Protein AF-A0AAV3H5M9-F1 (afdb_monomer)

Organism: NCBI:txid1005554

Mean predicted aligned error: 7.11 Å

Solvent-accessible surface area (backbone atoms only — not comparable to full-atom values): 6518 Å² total; per-residue (Å²): 103,76,67,55,56,54,50,52,53,51,53,51,51,53,52,50,55,48,44,54,47,56,45,51,54,54,50,50,52,48,52,51,52,51,49,33,39,76,72,63,80,39,79,90,80,80,95,76,85,73,97,61,85,82,75,75,75,92,64,79,91,66,92,66,91,64,80,72,96,72,76,55,71,65,57,55,53,52,50,53,53,50,50,53,51,49,53,52,52,51,42,54,49,55,47,50,56,49,46,44,69,76,72,71,113

Radius of gyration: 23.2 Å; Cα contacts (8 Å, |Δi|>4): 33; chains: 1; bounding box: 46×29×72 Å

Sequence (105 aa):
TITDMQQRQRDVAALDARYSRELADARAENETLRADVAAGYRSLRINATCPGPVREATGTARVDNATGPRLADTAERDYFTLRERLITMQKQLEGTQKYINEQCR

Structure (mmCIF, N/CA/C/O backbone):
data_AF-A0AAV3H5M9-F1
#
_entry.id   AF-A0AAV3H5M9-F1
#
loop_
_atom_site.group_PDB
_atom_site.id
_atom_site.type_symbol
_atom_site.label_atom_id
_atom_site.label_alt_id
_atom_site.label_comp_id
_atom_site.label_asym_id
_atom_site.label_entity_id
_atom_site.label_seq_id
_atom_site.pdbx_PDB_ins_code
_atom_site.Cartn_x
_atom_site.Cartn_y
_atom_site.Cartn_z
_atom_site.occupancy
_atom_site.B_iso_or_equiv
_atom_site.auth_seq_id
_atom_site.auth_comp_id
_atom_site.auth_asym_id
_atom_site.auth_atom_id
_atom_site.pdbx_PDB_model_num
ATOM 1 N N . THR A 1 1 ? -21.389 3.464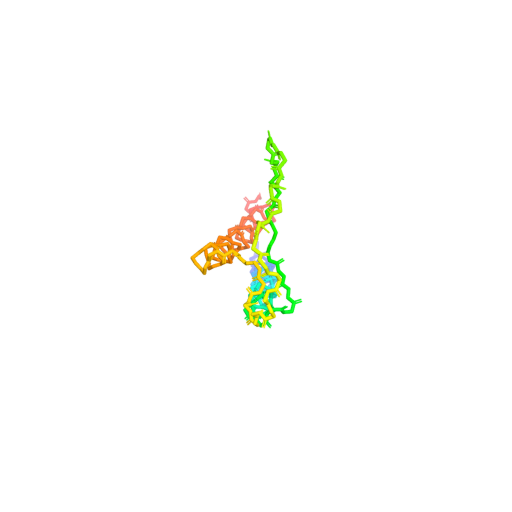 31.085 1.00 90.12 1 THR A N 1
ATOM 2 C CA . THR A 1 1 ? -22.142 2.323 31.674 1.00 90.12 1 THR A CA 1
ATOM 3 C C . THR A 1 1 ? -21.660 1.028 31.035 1.00 90.12 1 THR A C 1
ATOM 5 O O . THR A 1 1 ? -20.927 1.101 30.058 1.00 90.12 1 THR A O 1
ATOM 8 N N . ILE A 1 2 ? -22.038 -0.155 31.539 1.00 93.44 2 ILE A N 1
ATOM 9 C CA . ILE A 1 2 ? -21.665 -1.440 30.901 1.00 93.44 2 ILE A CA 1
ATOM 10 C C . ILE A 1 2 ? -22.111 -1.489 29.431 1.00 93.44 2 ILE A C 1
ATOM 12 O O . ILE A 1 2 ? -21.349 -1.922 28.573 1.00 93.44 2 ILE A O 1
ATOM 16 N N . THR A 1 3 ? -23.296 -0.961 29.128 1.00 95.56 3 THR A N 1
ATOM 17 C CA . THR A 1 3 ? -23.819 -0.863 27.760 1.00 95.56 3 THR A CA 1
ATOM 18 C C . THR A 1 3 ? -22.941 -0.002 26.849 1.00 95.56 3 THR A C 1
ATOM 20 O O . THR A 1 3 ? -22.677 -0.393 25.717 1.00 95.56 3 THR A O 1
ATOM 23 N N . ASP A 1 4 ? -22.447 1.136 27.344 1.00 92.56 4 ASP A N 1
ATOM 24 C CA . ASP A 1 4 ? -21.534 2.015 26.596 1.00 92.56 4 ASP A CA 1
ATOM 25 C C . ASP A 1 4 ? -20.195 1.319 26.289 1.00 92.56 4 ASP A C 1
ATOM 27 O O . ASP A 1 4 ? -19.728 1.341 25.152 1.00 92.56 4 ASP A O 1
ATOM 31 N N . MET A 1 5 ? -19.630 0.591 27.261 1.00 93.44 5 MET A N 1
ATOM 32 C CA . MET A 1 5 ? -18.408 -0.196 27.038 1.00 93.44 5 MET A CA 1
ATOM 33 C C . MET A 1 5 ? -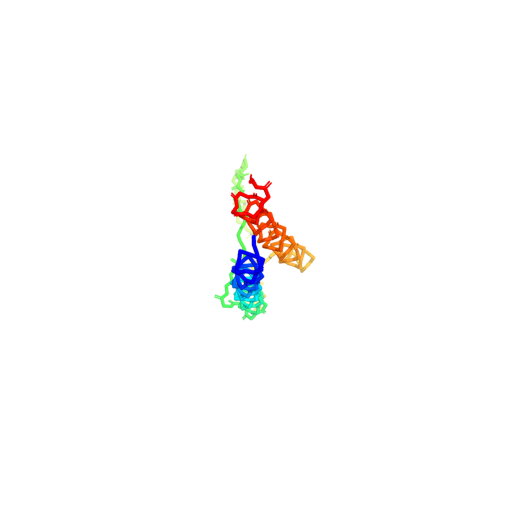18.610 -1.286 25.974 1.00 93.44 5 MET A C 1
ATOM 35 O O . MET A 1 5 ? -17.755 -1.469 25.110 1.00 93.44 5 MET A O 1
ATOM 39 N N . GLN A 1 6 ? -19.747 -1.991 26.003 1.00 95.75 6 GLN A N 1
ATOM 40 C CA . GLN A 1 6 ? -20.078 -3.007 24.998 1.00 95.75 6 GLN A CA 1
ATOM 41 C C . GLN A 1 6 ? -20.265 -2.408 23.602 1.00 95.75 6 GLN A C 1
ATOM 43 O O . GLN A 1 6 ? -19.889 -3.037 22.615 1.00 95.75 6 GLN A O 1
ATOM 48 N N . GLN A 1 7 ? -20.843 -1.210 23.508 1.00 95.12 7 GLN A N 1
ATOM 49 C CA . GLN A 1 7 ? -21.033 -0.531 22.233 1.00 95.12 7 GLN A CA 1
ATOM 50 C C . GLN A 1 7 ? -19.686 -0.148 21.610 1.00 95.12 7 GLN A C 1
ATOM 52 O O . GLN A 1 7 ? -19.400 -0.564 20.488 1.00 95.12 7 GLN A O 1
ATOM 57 N N . ARG A 1 8 ? -18.808 0.511 22.378 1.00 94.56 8 ARG A N 1
ATOM 58 C CA . ARG A 1 8 ? -17.452 0.876 21.932 1.00 94.56 8 ARG A CA 1
ATOM 59 C C . ARG A 1 8 ? -16.646 -0.339 21.466 1.00 94.56 8 ARG A C 1
ATOM 61 O O . ARG A 1 8 ? -15.989 -0.281 20.434 1.00 94.56 8 ARG A O 1
ATOM 68 N N . GLN A 1 9 ? -16.736 -1.472 22.167 1.00 95.69 9 GLN A N 1
ATOM 69 C CA . GLN A 1 9 ? -16.064 -2.708 21.741 1.00 95.69 9 GLN A CA 1
ATOM 70 C C . GLN A 1 9 ? -16.529 -3.200 20.362 1.00 95.69 9 GLN A C 1
ATOM 72 O O . GLN A 1 9 ? -15.698 -3.608 19.550 1.00 95.69 9 GLN A O 1
ATOM 77 N N . ARG A 1 10 ? -17.838 -3.154 20.080 1.00 97.50 10 ARG A N 1
ATOM 78 C CA . ARG A 1 10 ? -18.370 -3.541 18.763 1.00 97.50 10 ARG A CA 1
ATOM 79 C C . ARG A 1 10 ? -17.930 -2.571 17.676 1.00 97.50 10 ARG A C 1
ATOM 81 O O . ARG A 1 10 ? -17.535 -3.018 16.603 1.00 97.50 10 ARG A O 1
ATOM 88 N N . ASP A 1 11 ? -17.969 -1.276 17.962 1.00 96.81 11 ASP A N 1
ATOM 89 C CA . ASP A 1 11 ? -17.608 -0.240 16.995 1.00 96.81 11 ASP A CA 1
ATOM 90 C C . ASP A 1 11 ? -16.117 -0.320 16.631 1.00 96.81 11 ASP A C 1
ATOM 92 O O . ASP A 1 11 ? -15.762 -0.259 15.454 1.00 96.81 11 ASP A O 1
ATOM 96 N N . VAL A 1 12 ? -15.245 -0.579 17.612 1.00 96.88 12 VAL A N 1
ATOM 97 C CA . VAL A 1 12 ? -13.810 -0.821 17.385 1.00 96.88 12 VAL A CA 1
ATOM 98 C C . VAL A 1 12 ? -13.570 -2.083 16.559 1.00 96.88 12 VAL A C 1
ATOM 100 O O . VAL A 1 12 ? -12.781 -2.048 15.618 1.00 96.88 12 VAL A O 1
ATOM 103 N N . ALA A 1 13 ? -14.262 -3.185 16.859 1.00 97.75 13 ALA A N 1
ATOM 104 C CA . ALA A 1 13 ? -14.136 -4.416 16.079 1.00 97.75 13 ALA A CA 1
ATOM 105 C C . ALA A 1 13 ? -14.610 -4.230 14.626 1.00 97.75 13 ALA A C 1
ATOM 107 O O . ALA A 1 13 ? -13.987 -4.737 13.694 1.00 97.75 13 ALA A O 1
ATOM 108 N N . ALA A 1 14 ? -15.687 -3.470 14.415 1.00 97.81 14 ALA A N 1
ATOM 109 C CA . ALA A 1 14 ? -16.172 -3.136 13.080 1.00 97.81 14 ALA A CA 1
ATOM 110 C C . ALA A 1 14 ? -15.177 -2.247 12.315 1.00 97.81 14 ALA A C 1
ATOM 112 O O . ALA A 1 14 ? -14.963 -2.444 11.115 1.00 97.81 14 ALA A O 1
ATOM 113 N N . LEU A 1 15 ? -14.549 -1.290 13.004 1.00 97.38 15 LEU A N 1
ATOM 114 C CA . LEU A 1 15 ? -13.517 -0.430 12.437 1.00 97.38 15 LEU A CA 1
ATOM 115 C C . LEU A 1 15 ? -12.288 -1.240 12.002 1.00 97.38 15 LEU A C 1
ATOM 117 O O . LEU A 1 15 ? -11.828 -1.086 10.869 1.00 97.38 15 LEU A O 1
ATOM 121 N N . ASP A 1 16 ? -11.798 -2.127 12.868 1.00 97.25 16 ASP A N 1
ATOM 122 C CA . ASP A 1 16 ? -10.666 -3.011 12.581 1.00 97.25 16 ASP A CA 1
ATOM 123 C C . ASP A 1 16 ? -10.949 -3.931 11.385 1.00 97.25 16 ASP A C 1
ATOM 125 O O . ASP A 1 16 ? -10.178 -3.962 10.423 1.00 97.25 16 ASP A O 1
ATOM 129 N N . ALA A 1 17 ? -12.105 -4.602 11.383 1.00 98.12 17 ALA A N 1
ATOM 130 C CA . ALA A 1 17 ? -12.506 -5.487 10.293 1.00 98.12 17 ALA A CA 1
ATOM 131 C C . ALA A 1 17 ? -12.581 -4.747 8.950 1.00 98.12 17 ALA A C 1
ATOM 133 O O . ALA A 1 17 ? -12.148 -5.267 7.917 1.00 98.12 17 ALA A O 1
ATOM 134 N N . ARG A 1 18 ? -13.097 -3.512 8.958 1.00 97.81 18 ARG A N 1
ATOM 135 C CA . ARG A 1 18 ? -13.175 -2.674 7.762 1.00 97.81 18 ARG A CA 1
ATOM 136 C C . ARG A 1 18 ? -11.786 -2.354 7.209 1.00 97.81 18 ARG A C 1
ATOM 138 O O . ARG A 1 18 ? -11.536 -2.621 6.036 1.00 97.81 18 ARG A O 1
ATOM 145 N N . TYR A 1 19 ? -10.893 -1.789 8.021 1.00 97.62 19 TYR A N 1
ATOM 146 C CA . TYR A 1 19 ? -9.576 -1.362 7.532 1.00 97.62 19 TYR A CA 1
ATOM 147 C C . TYR A 1 19 ? -8.651 -2.538 7.213 1.00 97.62 19 TYR A C 1
ATOM 149 O O . TYR A 1 19 ? -7.869 -2.444 6.268 1.00 97.62 19 TYR A O 1
ATOM 157 N N . SER A 1 20 ? -8.786 -3.661 7.921 1.00 97.38 20 SER A N 1
ATOM 158 C CA . SER A 1 20 ? -8.090 -4.907 7.589 1.00 97.38 20 SER A CA 1
ATOM 159 C C . SER A 1 20 ? -8.500 -5.436 6.216 1.00 97.38 20 SER A C 1
ATOM 161 O O . SER A 1 20 ? -7.638 -5.800 5.414 1.00 97.38 20 SER A O 1
ATOM 163 N N . ARG A 1 21 ? -9.803 -5.420 5.906 1.00 98.25 21 ARG A N 1
ATOM 164 C CA . ARG A 1 21 ? -10.305 -5.810 4.585 1.00 98.25 21 ARG A CA 1
ATOM 165 C C . ARG A 1 21 ? -9.823 -4.859 3.493 1.00 98.25 21 ARG A C 1
ATOM 167 O O . ARG A 1 21 ? -9.258 -5.317 2.509 1.00 98.25 21 ARG A O 1
ATOM 174 N N . GLU A 1 22 ? -9.984 -3.550 3.683 1.00 98.00 22 GLU A N 1
ATOM 175 C CA . GLU A 1 22 ? -9.537 -2.554 2.699 1.00 98.00 22 GLU A CA 1
ATOM 176 C C . GLU A 1 22 ? -8.021 -2.642 2.433 1.00 98.00 22 GLU A C 1
ATOM 178 O O . GLU A 1 22 ? -7.576 -2.460 1.299 1.00 98.00 22 GLU A O 1
ATOM 183 N N . LEU A 1 23 ? -7.217 -2.941 3.461 1.00 98.25 23 LEU A N 1
ATOM 184 C CA . LEU A 1 23 ? -5.781 -3.176 3.317 1.00 98.25 23 LEU A CA 1
ATOM 185 C C . LEU A 1 23 ? -5.487 -4.451 2.515 1.00 98.25 23 LEU A C 1
ATOM 187 O O . LEU A 1 23 ? -4.617 -4.432 1.643 1.00 98.25 23 LEU A O 1
ATOM 191 N N . ALA A 1 24 ? -6.190 -5.549 2.799 1.00 98.38 24 ALA A N 1
ATOM 192 C CA . ALA A 1 24 ? -6.033 -6.802 2.067 1.00 98.38 24 ALA A CA 1
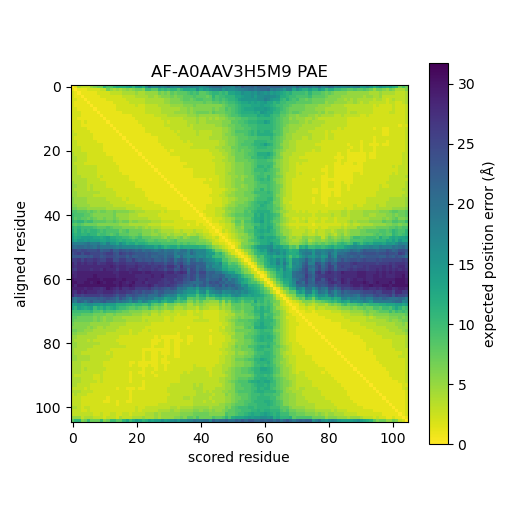ATOM 193 C C . ALA A 1 24 ? -6.406 -6.642 0.585 1.00 98.38 24 ALA A C 1
ATOM 195 O O . ALA A 1 24 ? -5.629 -7.042 -0.282 1.00 98.38 24 ALA A O 1
ATOM 196 N N . ASP A 1 25 ? -7.531 -5.984 0.301 1.00 98.56 25 ASP A N 1
ATOM 197 C CA . ASP A 1 25 ? -8.004 -5.723 -1.060 1.00 98.56 25 ASP A CA 1
ATOM 198 C C . ASP A 1 25 ? -6.984 -4.870 -1.841 1.00 98.56 25 ASP A C 1
ATOM 200 O O . ASP A 1 25 ? -6.590 -5.219 -2.955 1.00 98.56 25 ASP A O 1
ATOM 204 N N . ALA A 1 26 ? -6.460 -3.800 -1.232 1.00 98.38 26 ALA A N 1
ATOM 205 C CA . ALA A 1 26 ? -5.456 -2.942 -1.864 1.00 98.38 26 ALA A CA 1
ATOM 206 C C . ALA A 1 26 ? -4.109 -3.656 -2.098 1.00 98.38 26 ALA A C 1
ATOM 208 O O . ALA A 1 26 ? -3.435 -3.414 -3.105 1.00 98.38 26 ALA A O 1
ATOM 209 N N . ARG A 1 27 ? -3.700 -4.551 -1.189 1.00 98.06 27 ARG A N 1
ATOM 210 C CA . ARG A 1 27 ? -2.513 -5.402 -1.384 1.00 98.06 27 ARG A CA 1
ATOM 211 C C . ARG A 1 27 ? -2.719 -6.406 -2.515 1.00 98.06 27 ARG A C 1
ATOM 213 O O . ARG A 1 27 ? -1.815 -6.575 -3.327 1.00 98.06 27 ARG A O 1
ATOM 220 N N . ALA A 1 28 ? -3.901 -7.011 -2.617 1.00 98.50 28 ALA A N 1
ATOM 221 C CA . ALA A 1 28 ? -4.232 -7.923 -3.710 1.00 98.50 28 ALA A CA 1
ATOM 222 C C . ALA A 1 28 ? -4.212 -7.211 -5.074 1.00 98.50 28 ALA A C 1
ATOM 224 O O . ALA A 1 28 ? -3.669 -7.739 -6.047 1.00 98.50 28 ALA A O 1
ATOM 225 N N . GLU A 1 29 ? -4.725 -5.981 -5.143 1.00 98.38 29 GLU A N 1
ATOM 226 C CA . GLU A 1 29 ? -4.631 -5.150 -6.347 1.00 98.38 29 GLU A CA 1
ATOM 227 C C . GLU A 1 29 ? -3.167 -4.833 -6.702 1.00 98.38 29 GLU A C 1
ATOM 229 O O . GLU A 1 29 ? -2.777 -4.876 -7.868 1.00 98.38 29 GLU A O 1
ATOM 234 N N . ASN A 1 30 ? -2.324 -4.548 -5.702 1.00 98.12 30 ASN A N 1
ATOM 235 C CA . ASN A 1 30 ? -0.891 -4.331 -5.906 1.00 98.12 30 ASN A CA 1
ATOM 236 C C . ASN A 1 30 ? -0.182 -5.548 -6.491 1.00 98.12 30 ASN A C 1
ATOM 238 O O . ASN A 1 30 ? 0.541 -5.405 -7.475 1.00 98.12 30 ASN A O 1
ATOM 242 N N . GLU A 1 31 ? -0.446 -6.726 -5.938 1.00 98.19 31 GLU A N 1
ATOM 243 C CA . GLU A 1 31 ? 0.142 -7.965 -6.434 1.00 98.19 31 GLU A CA 1
ATOM 244 C C . GLU A 1 31 ? -0.358 -8.303 -7.844 1.00 98.19 31 GLU A C 1
ATOM 246 O O . GLU A 1 31 ? 0.424 -8.717 -8.694 1.00 98.19 31 GLU A O 1
ATOM 251 N N . THR A 1 32 ? -1.630 -8.025 -8.141 1.00 98.50 32 THR A N 1
ATOM 252 C CA . THR A 1 32 ? -2.176 -8.163 -9.501 1.00 98.50 32 THR A CA 1
ATOM 253 C C . THR A 1 32 ? -1.430 -7.262 -10.486 1.00 98.50 32 THR A C 1
ATOM 255 O O . THR A 1 32 ? -0.990 -7.720 -11.537 1.00 98.50 32 THR A O 1
ATOM 258 N N . LEU A 1 33 ? -1.208 -5.989 -10.138 1.00 97.88 33 LEU A N 1
ATOM 259 C CA . LEU A 1 33 ? -0.435 -5.071 -10.982 1.00 97.88 33 LEU A CA 1
ATOM 260 C C . LEU A 1 33 ? 1.020 -5.522 -11.144 1.00 97.88 33 LEU A C 1
ATOM 262 O O . LEU A 1 33 ? 1.589 -5.371 -12.225 1.00 97.88 33 LEU A O 1
ATOM 266 N N . ARG A 1 34 ? 1.621 -6.077 -10.089 1.00 97.38 34 ARG A N 1
ATOM 267 C CA . ARG A 1 34 ? 2.974 -6.633 -10.129 1.00 97.38 34 ARG A CA 1
ATOM 268 C C . ARG A 1 34 ? 3.064 -7.818 -11.084 1.00 97.38 34 ARG A C 1
ATOM 270 O O . ARG A 1 34 ? 3.988 -7.863 -11.895 1.00 97.38 34 ARG A O 1
ATOM 277 N N . ALA A 1 35 ? 2.100 -8.733 -11.023 1.00 97.44 35 ALA A N 1
ATOM 278 C CA . ALA A 1 35 ? 2.006 -9.874 -11.925 1.00 97.44 35 ALA A CA 1
ATOM 279 C C . ALA A 1 35 ? 1.781 -9.432 -13.380 1.00 97.44 35 ALA A C 1
ATOM 281 O O . ALA A 1 35 ? 2.466 -9.919 -14.275 1.00 97.44 35 ALA A O 1
ATOM 282 N N . ASP A 1 36 ? 0.896 -8.459 -13.612 1.00 96.81 36 ASP A N 1
ATOM 283 C CA . ASP A 1 36 ? 0.639 -7.904 -14.944 1.00 96.81 36 ASP A CA 1
ATOM 284 C C . ASP A 1 36 ? 1.888 -7.251 -15.554 1.00 96.81 36 ASP A C 1
ATOM 286 O O . ASP A 1 36 ? 2.131 -7.387 -16.755 1.00 96.81 36 ASP A O 1
ATOM 290 N N . VAL A 1 37 ? 2.688 -6.542 -14.747 1.00 94.62 37 VAL A N 1
ATOM 291 C CA . VAL A 1 37 ? 3.959 -5.955 -15.201 1.00 94.62 37 VAL A CA 1
ATOM 292 C C . VAL A 1 37 ? 4.989 -7.043 -15.493 1.00 94.62 37 VAL A C 1
ATOM 294 O O . VAL A 1 37 ? 5.609 -7.020 -16.553 1.00 94.62 37 VAL A O 1
ATOM 297 N N . ALA A 1 38 ? 5.122 -8.038 -14.613 1.00 92.75 38 ALA A N 1
ATOM 298 C CA . ALA A 1 38 ? 6.041 -9.157 -14.817 1.00 92.75 38 ALA A CA 1
ATOM 299 C C . ALA A 1 38 ? 5.690 -9.999 -16.060 1.00 92.75 38 ALA A C 1
ATOM 301 O O . ALA A 1 38 ? 6.583 -10.494 -16.743 1.00 92.75 38 ALA A O 1
ATOM 302 N N . ALA A 1 39 ? 4.399 -10.138 -16.372 1.00 93.25 39 ALA A N 1
ATOM 303 C CA . ALA A 1 39 ? 3.903 -10.830 -17.560 1.00 93.25 39 ALA A CA 1
ATOM 304 C C . ALA A 1 39 ? 3.925 -9.964 -18.836 1.00 93.25 39 ALA A C 1
ATOM 306 O O . ALA A 1 39 ? 3.624 -10.463 -19.918 1.00 93.25 39 ALA A O 1
ATOM 307 N N . GLY A 1 40 ? 4.255 -8.671 -18.731 1.00 90.88 40 GLY A N 1
ATOM 308 C CA . GLY A 1 40 ? 4.262 -7.737 -19.859 1.00 90.88 40 GLY A CA 1
ATOM 309 C C . GLY A 1 40 ? 2.873 -7.283 -20.329 1.00 90.88 40 GLY A C 1
ATOM 310 O O . GLY A 1 40 ? 2.774 -6.581 -21.334 1.00 90.88 40 GLY A O 1
ATOM 311 N N . TYR A 1 41 ? 1.800 -7.628 -19.609 1.00 93.62 41 TYR A N 1
ATOM 312 C CA . TYR A 1 41 ? 0.446 -7.127 -19.880 1.00 93.62 41 TYR A CA 1
ATOM 313 C C . TYR A 1 41 ? 0.299 -5.641 -19.533 1.00 93.62 41 TYR A C 1
ATOM 315 O O . TYR A 1 41 ? -0.545 -4.941 -20.098 1.00 93.62 41 TYR A O 1
ATOM 323 N N . ARG A 1 42 ? 1.130 -5.142 -18.612 1.00 93.69 42 ARG A N 1
ATOM 324 C CA . ARG A 1 42 ? 1.236 -3.724 -18.250 1.00 93.69 42 ARG A CA 1
ATOM 325 C C . ARG A 1 42 ? 2.697 -3.286 -18.227 1.00 93.69 42 ARG A C 1
ATOM 327 O O . ARG A 1 42 ? 3.602 -4.088 -18.056 1.00 93.69 42 ARG A O 1
ATOM 334 N N . SER A 1 43 ? 2.923 -1.981 -18.360 1.00 91.62 43 SER A N 1
ATOM 335 C CA . SER A 1 43 ? 4.257 -1.372 -18.304 1.00 91.62 43 SER A CA 1
ATOM 336 C C . SER A 1 43 ? 4.281 -0.224 -17.299 1.00 91.62 43 SER A C 1
ATOM 338 O O . SER A 1 43 ? 3.400 0.642 -17.353 1.00 91.62 43 SER A O 1
ATOM 340 N N . LEU A 1 44 ? 5.308 -0.154 -16.453 1.00 93.25 44 LEU A N 1
ATOM 341 C CA . LEU A 1 44 ? 5.596 1.051 -15.673 1.00 93.25 44 LEU A CA 1
ATOM 342 C C . LEU A 1 44 ? 6.177 2.133 -16.586 1.00 93.25 44 LEU A C 1
ATOM 344 O O . LEU A 1 44 ? 7.004 1.857 -17.453 1.00 93.25 44 LEU A O 1
ATOM 348 N N . ARG A 1 45 ? 5.739 3.378 -16.395 1.00 90.88 45 ARG A N 1
ATOM 349 C CA . ARG A 1 45 ? 6.188 4.526 -17.189 1.00 90.88 45 ARG A CA 1
ATOM 350 C C . ARG A 1 45 ? 6.744 5.597 -16.271 1.00 90.88 45 ARG A C 1
ATOM 352 O O . ARG A 1 45 ? 6.173 5.875 -15.219 1.00 90.88 45 ARG A O 1
ATOM 359 N N . ILE A 1 46 ? 7.837 6.211 -16.700 1.00 88.75 46 ILE A N 1
ATOM 360 C CA . ILE A 1 46 ? 8.393 7.397 -16.057 1.00 88.75 46 ILE A CA 1
ATOM 361 C C . ILE A 1 46 ? 7.910 8.633 -16.804 1.00 88.75 46 ILE A C 1
ATOM 363 O O . ILE A 1 46 ? 7.843 8.642 -18.034 1.00 88.75 46 ILE A O 1
ATOM 367 N N . ASN A 1 47 ? 7.573 9.681 -16.061 1.00 89.88 47 ASN A N 1
ATOM 368 C CA . ASN A 1 47 ? 7.394 10.993 -16.657 1.00 89.88 47 ASN A CA 1
ATOM 369 C C . ASN A 1 47 ? 8.785 11.611 -16.840 1.00 89.88 47 ASN A C 1
ATOM 371 O O . ASN A 1 47 ? 9.397 12.041 -15.863 1.00 89.88 47 ASN A O 1
ATOM 375 N N . ALA A 1 48 ? 9.307 11.574 -18.063 1.00 85.25 48 ALA A N 1
ATOM 376 C CA . ALA A 1 48 ? 10.649 12.041 -18.384 1.00 85.25 48 ALA A CA 1
ATOM 377 C C . ALA A 1 48 ? 10.602 13.187 -19.399 1.00 85.25 48 ALA A C 1
ATOM 379 O O . ALA A 1 48 ? 9.894 13.112 -20.402 1.00 85.25 48 ALA A O 1
ATOM 380 N N . THR A 1 49 ? 11.417 14.216 -19.163 1.00 88.38 49 THR A N 1
ATOM 381 C CA . THR A 1 49 ? 11.709 15.269 -20.142 1.00 88.38 49 THR A CA 1
ATOM 382 C C . THR A 1 49 ? 13.078 14.990 -20.745 1.00 88.38 49 THR A C 1
ATOM 384 O O . THR A 1 49 ? 14.075 14.978 -20.026 1.00 88.38 49 THR A O 1
ATOM 387 N N . CYS A 1 50 ? 13.140 14.782 -22.059 1.00 83.38 50 CYS A N 1
ATOM 388 C CA . CYS A 1 50 ? 14.394 14.562 -22.777 1.00 83.38 50 CYS A CA 1
ATOM 389 C C . CYS A 1 50 ? 14.882 15.896 -23.378 1.00 83.38 50 CYS A C 1
ATOM 391 O O . CYS A 1 50 ? 14.266 16.371 -24.331 1.00 83.38 50 CYS A O 1
ATOM 393 N N . PRO A 1 51 ? 15.962 16.520 -22.863 1.00 79.06 51 PRO A N 1
ATOM 394 C CA . PRO A 1 51 ? 16.403 17.860 -23.280 1.00 79.06 51 PRO A CA 1
ATOM 395 C C . PRO A 1 51 ? 17.133 17.905 -24.641 1.00 79.06 51 PRO A C 1
ATOM 397 O O . PRO A 1 51 ? 17.907 18.820 -24.903 1.00 79.06 51 PRO A O 1
ATOM 400 N N . GLY A 1 52 ? 16.904 16.941 -25.533 1.00 78.44 52 GLY A N 1
ATOM 401 C CA . GLY A 1 52 ? 17.540 16.893 -26.849 1.00 78.44 52 GLY A CA 1
ATOM 402 C C . GLY A 1 52 ? 16.865 15.894 -27.789 1.00 78.44 52 GLY A C 1
ATOM 403 O O . GLY A 1 52 ? 16.023 15.109 -27.344 1.00 78.44 52 GLY A O 1
ATOM 404 N N . PRO A 1 53 ? 17.215 15.907 -29.089 1.00 70.69 53 PRO A N 1
ATOM 405 C CA . PRO A 1 53 ? 16.685 14.940 -30.037 1.00 70.69 53 PRO A CA 1
ATOM 406 C C . PRO A 1 53 ? 17.119 13.532 -29.620 1.00 70.69 53 PRO A C 1
ATOM 408 O O . PRO A 1 53 ? 18.312 13.253 -29.473 1.00 70.69 53 PRO A O 1
ATOM 411 N N . VAL A 1 54 ? 16.144 12.642 -29.433 1.00 69.81 54 VAL A N 1
ATOM 412 C CA . VAL A 1 54 ? 16.404 11.210 -29.279 1.00 69.81 54 VAL A CA 1
ATOM 413 C C . VAL A 1 54 ? 16.950 10.740 -30.622 1.00 69.81 54 VAL A C 1
ATOM 415 O O . VAL A 1 54 ? 16.218 10.692 -31.608 1.00 69.81 54 VAL A O 1
ATOM 418 N N . ARG A 1 55 ? 18.261 10.493 -30.698 1.00 64.56 55 ARG A N 1
ATOM 419 C CA . ARG A 1 55 ? 18.880 9.988 -31.926 1.00 64.56 55 ARG A CA 1
ATOM 420 C C . ARG A 1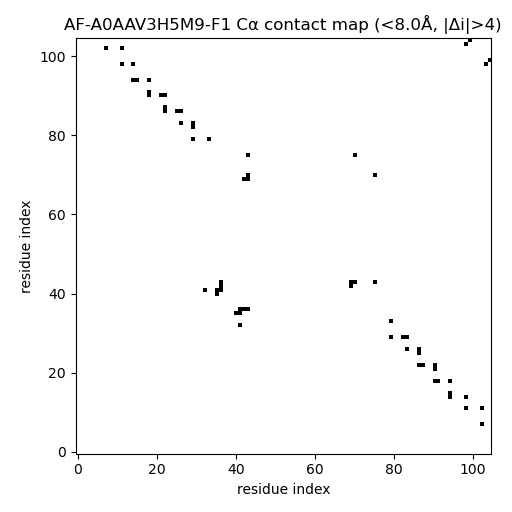 55 ? 18.284 8.618 -32.235 1.00 64.56 55 ARG A C 1
ATOM 422 O O . ARG A 1 55 ? 18.394 7.716 -31.407 1.00 64.56 55 ARG A O 1
ATOM 429 N N . GLU A 1 56 ? 17.678 8.467 -33.411 1.00 60.81 56 GLU A N 1
ATOM 430 C CA . GLU A 1 56 ? 17.383 7.142 -33.956 1.00 60.81 56 GLU A CA 1
ATOM 431 C C . GLU A 1 56 ? 18.685 6.337 -33.986 1.00 60.81 56 GLU A C 1
ATOM 433 O O . GLU A 1 56 ? 19.737 6.844 -34.389 1.00 60.81 56 GLU A O 1
ATOM 438 N N . ALA A 1 57 ? 18.636 5.098 -33.499 1.00 62.12 57 ALA A N 1
ATOM 439 C CA . ALA A 1 57 ? 19.794 4.222 -33.536 1.00 62.12 57 ALA A CA 1
ATOM 440 C C . ALA A 1 57 ? 20.207 4.013 -35.003 1.00 62.12 57 ALA A C 1
ATOM 442 O O . ALA A 1 57 ? 19.435 3.480 -35.793 1.00 62.12 57 ALA A O 1
ATOM 443 N N . THR A 1 58 ? 21.433 4.396 -35.369 1.00 56.91 58 THR A N 1
ATOM 444 C CA . THR A 1 58 ? 21.989 4.308 -36.736 1.00 56.91 58 THR A CA 1
ATOM 445 C C . THR A 1 58 ? 22.283 2.870 -37.203 1.00 56.91 58 THR A C 1
ATOM 447 O O . THR A 1 58 ? 23.095 2.651 -38.101 1.00 56.91 58 THR A O 1
ATOM 450 N N . GLY A 1 59 ? 21.668 1.867 -36.576 1.00 64.25 59 GLY A N 1
ATOM 451 C CA . GLY A 1 59 ? 21.880 0.456 -36.871 1.00 64.25 59 GLY A CA 1
ATOM 452 C C . GLY A 1 59 ? 20.969 -0.042 -37.989 1.00 64.25 59 GLY A C 1
ATOM 453 O O . GLY A 1 59 ? 19.790 0.296 -38.043 1.00 64.25 59 GLY A O 1
ATOM 454 N N . THR A 1 60 ? 21.507 -0.898 -38.861 1.00 54.97 60 THR A N 1
ATOM 455 C CA . THR A 1 60 ? 20.712 -1.698 -39.804 1.00 54.97 60 THR A CA 1
ATOM 456 C C . THR A 1 60 ? 19.563 -2.367 -39.059 1.00 54.97 60 THR A C 1
ATOM 458 O O . THR A 1 60 ? 19.831 -3.061 -38.077 1.00 54.97 60 THR A O 1
ATOM 461 N N . ALA A 1 61 ? 18.321 -2.186 -39.516 1.00 58.28 61 ALA A N 1
ATOM 462 C CA . ALA A 1 61 ? 17.148 -2.832 -38.937 1.00 58.28 61 ALA A CA 1
ATOM 463 C C . ALA A 1 61 ? 17.313 -4.362 -38.995 1.00 58.28 61 ALA A C 1
ATOM 465 O O . ALA A 1 61 ? 17.008 -5.005 -39.998 1.00 58.28 61 ALA A O 1
ATOM 466 N N . ARG A 1 62 ? 17.865 -4.949 -37.932 1.00 59.09 62 ARG A N 1
ATOM 467 C CA . ARG A 1 62 ? 17.840 -6.387 -37.689 1.00 59.09 62 ARG A CA 1
ATOM 468 C C . ARG A 1 62 ? 16.615 -6.674 -36.847 1.00 59.09 62 ARG A C 1
ATOM 470 O O . ARG A 1 62 ? 16.378 -6.012 -35.842 1.00 59.09 62 ARG A O 1
ATOM 477 N N . VAL A 1 63 ? 15.869 -7.680 -37.280 1.00 58.69 63 VAL A N 1
ATOM 478 C CA . VAL A 1 63 ? 14.716 -8.250 -36.584 1.00 58.69 63 VAL A CA 1
ATOM 479 C C . VAL A 1 63 ? 15.233 -9.075 -35.402 1.00 58.69 63 VAL A C 1
ATOM 481 O O . VAL A 1 63 ? 15.180 -10.299 -35.390 1.00 58.69 63 VAL A O 1
ATOM 484 N N . ASP A 1 64 ? 15.875 -8.403 -34.459 1.00 53.81 64 ASP A N 1
ATOM 485 C CA . ASP A 1 64 ? 16.173 -8.952 -33.148 1.00 53.81 64 ASP A CA 1
ATOM 486 C C . ASP A 1 64 ? 14.840 -9.040 -32.388 1.00 53.81 64 ASP A C 1
ATOM 488 O O . ASP A 1 64 ? 14.119 -8.047 -32.288 1.00 53.81 64 ASP A O 1
ATOM 492 N N . ASN A 1 65 ? 14.494 -10.223 -31.873 1.00 61.78 65 ASN A N 1
ATOM 493 C CA . ASN A 1 65 ? 13.375 -10.391 -30.943 1.00 61.78 65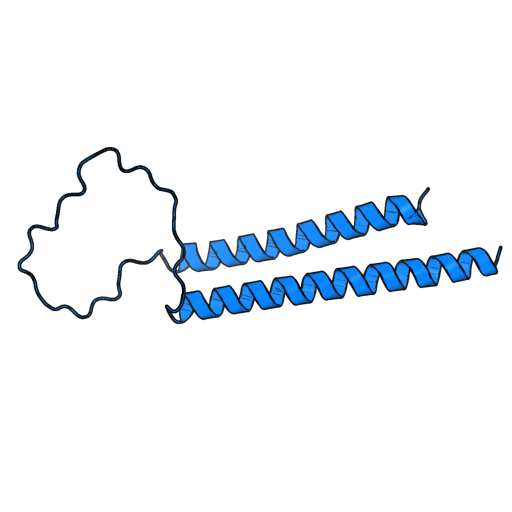 ASN A CA 1
ATOM 494 C C . ASN A 1 65 ? 13.794 -9.940 -29.532 1.00 61.78 65 ASN A C 1
ATOM 496 O O . ASN A 1 65 ? 13.679 -10.693 -28.561 1.00 61.78 65 ASN A O 1
ATOM 500 N N . ALA A 1 66 ? 14.344 -8.731 -29.435 1.00 61.59 66 ALA A N 1
ATOM 501 C CA . ALA A 1 66 ? 14.752 -8.148 -28.176 1.00 61.59 66 ALA A CA 1
ATOM 502 C C . ALA A 1 66 ? 13.493 -7.797 -27.397 1.00 61.59 66 ALA A C 1
ATOM 504 O O . ALA A 1 66 ? 12.552 -7.203 -27.932 1.00 61.59 66 ALA A O 1
ATOM 505 N N . THR A 1 67 ? 13.489 -8.134 -26.110 1.00 66.50 67 THR A N 1
ATOM 506 C CA . THR A 1 67 ? 12.469 -7.647 -25.187 1.00 66.50 67 THR A CA 1
ATOM 507 C C . THR A 1 67 ? 12.390 -6.128 -25.313 1.00 66.50 67 THR A C 1
ATOM 509 O O . THR A 1 67 ? 13.418 -5.447 -25.260 1.00 66.50 67 THR A O 1
ATOM 512 N N . GLY A 1 68 ? 11.177 -5.600 -25.507 1.00 72.06 68 GLY A N 1
ATOM 513 C CA . GLY A 1 68 ? 10.959 -4.162 -25.635 1.00 72.06 68 GLY A CA 1
ATOM 514 C C . GLY A 1 68 ? 11.575 -3.382 -24.463 1.00 72.06 68 GLY A C 1
ATOM 515 O O . GLY A 1 68 ? 11.762 -3.940 -23.377 1.00 72.06 68 GLY A O 1
ATOM 516 N N . PRO A 1 69 ? 11.902 -2.094 -24.662 1.00 77.50 69 PRO A N 1
ATOM 517 C CA . PRO A 1 69 ? 12.532 -1.284 -23.628 1.00 77.50 69 PRO A CA 1
ATOM 518 C C . PRO A 1 69 ? 11.683 -1.292 -22.349 1.00 77.50 69 PRO A C 1
ATOM 520 O O . PRO A 1 69 ? 10.511 -0.915 -22.372 1.00 77.50 69 PRO A O 1
ATOM 523 N N . ARG A 1 70 ? 12.288 -1.714 -21.235 1.00 84.38 70 ARG A N 1
ATOM 524 C CA . ARG A 1 70 ? 11.656 -1.780 -19.911 1.00 84.38 70 ARG A CA 1
ATOM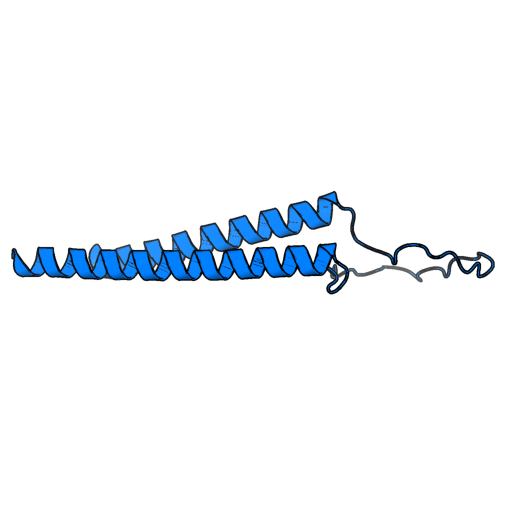 525 C C . ARG A 1 70 ? 12.560 -1.199 -18.829 1.00 84.38 70 ARG A C 1
ATOM 527 O O . ARG A 1 70 ? 13.753 -0.989 -19.055 1.00 84.38 70 ARG A O 1
ATOM 534 N N . LEU A 1 71 ? 11.982 -0.915 -17.664 1.00 90.31 71 LEU A N 1
ATOM 535 C CA . LEU A 1 71 ? 12.755 -0.477 -16.505 1.00 90.31 71 LEU A CA 1
ATOM 536 C C . LEU A 1 71 ? 13.685 -1.603 -16.031 1.00 90.31 71 LEU A C 1
ATOM 538 O O . LEU A 1 71 ? 13.472 -2.779 -16.316 1.00 90.31 71 LEU A O 1
ATOM 542 N N . ALA A 1 72 ? 14.732 -1.240 -15.290 1.00 91.75 72 ALA A N 1
ATOM 543 C CA . ALA A 1 72 ? 15.565 -2.236 -14.628 1.00 91.75 72 ALA A CA 1
ATOM 544 C C . ALA A 1 72 ? 14.720 -3.056 -13.635 1.00 91.75 72 ALA A C 1
ATOM 546 O O . ALA A 1 72 ? 13.891 -2.488 -12.924 1.00 91.75 72 ALA A O 1
ATOM 547 N N . ASP A 1 73 ? 14.983 -4.361 -13.519 1.00 91.19 73 ASP A N 1
ATOM 548 C CA . ASP A 1 73 ? 14.258 -5.254 -12.595 1.00 91.19 73 ASP A CA 1
ATOM 549 C C . ASP A 1 73 ? 14.256 -4.747 -11.146 1.00 91.19 73 ASP A C 1
ATOM 551 O O . ASP A 1 73 ? 13.292 -4.929 -10.402 1.00 91.19 73 ASP A O 1
ATOM 555 N N . THR A 1 74 ? 15.346 -4.095 -10.733 1.00 95.19 74 THR A N 1
ATOM 556 C CA . THR A 1 74 ? 15.451 -3.454 -9.419 1.00 95.19 74 THR A CA 1
ATOM 557 C C . THR A 1 74 ? 14.466 -2.298 -9.279 1.00 95.19 74 THR A C 1
ATOM 559 O O . THR A 1 74 ? 13.758 -2.237 -8.282 1.00 95.19 74 THR A O 1
ATOM 562 N N . ALA A 1 75 ? 14.344 -1.438 -10.293 1.00 95.00 75 ALA A N 1
ATOM 563 C CA . ALA A 1 75 ? 13.407 -0.320 -10.284 1.00 95.00 75 ALA A CA 1
ATOM 564 C C . ALA A 1 75 ? 11.944 -0.794 -10.265 1.00 95.00 75 ALA A C 1
ATOM 566 O O . ALA A 1 75 ? 11.134 -0.232 -9.528 1.00 95.00 75 ALA A O 1
ATOM 567 N N . GLU A 1 76 ? 11.604 -1.845 -11.019 1.00 94.81 76 GLU A N 1
ATOM 568 C CA . GLU A 1 76 ? 10.259 -2.439 -10.982 1.00 94.81 76 GLU A CA 1
ATOM 569 C C . GLU A 1 76 ? 9.945 -3.016 -9.591 1.00 94.81 76 GLU A C 1
ATOM 571 O O . GLU A 1 76 ? 8.891 -2.729 -9.017 1.00 94.81 76 GLU A O 1
ATOM 576 N N . ARG A 1 77 ? 10.879 -3.772 -8.996 1.00 96.12 77 ARG A N 1
ATOM 577 C CA . ARG A 1 77 ? 10.729 -4.334 -7.643 1.00 96.12 77 ARG A CA 1
ATOM 578 C C . ARG A 1 77 ? 10.574 -3.251 -6.576 1.00 96.12 77 ARG A C 1
ATOM 580 O O . ARG A 1 77 ? 9.700 -3.359 -5.708 1.00 96.12 77 ARG A O 1
ATOM 587 N N . ASP A 1 78 ? 11.423 -2.232 -6.622 1.00 97.62 78 ASP A N 1
ATOM 588 C CA . ASP A 1 78 ? 11.445 -1.157 -5.632 1.00 97.62 78 ASP A CA 1
ATOM 589 C C . ASP A 1 78 ? 10.169 -0.314 -5.715 1.00 97.62 78 ASP A C 1
ATOM 591 O O . ASP A 1 78 ? 9.610 0.054 -4.680 1.00 97.62 78 ASP A O 1
ATOM 595 N N . TYR A 1 79 ? 9.642 -0.090 -6.924 1.00 97.31 79 TYR A N 1
ATOM 596 C CA . TYR A 1 79 ? 8.359 0.580 -7.131 1.00 97.31 79 TYR A CA 1
ATOM 597 C C . TYR A 1 79 ? 7.210 -0.138 -6.410 1.00 97.31 79 TYR A C 1
ATOM 599 O O . TYR A 1 79 ? 6.481 0.486 -5.633 1.00 97.31 79 TYR A O 1
ATOM 607 N N . PHE A 1 80 ? 7.053 -1.449 -6.621 1.00 97.94 80 PHE A N 1
ATOM 608 C CA . PHE A 1 80 ? 5.971 -2.203 -5.978 1.00 97.94 80 PHE A CA 1
ATOM 609 C C . PHE A 1 80 ? 6.157 -2.307 -4.463 1.00 97.94 80 PHE A C 1
ATOM 611 O O . PHE A 1 80 ? 5.190 -2.128 -3.722 1.00 97.94 80 PHE A O 1
ATOM 618 N N . THR A 1 81 ? 7.400 -2.467 -3.998 1.00 98.12 81 THR A N 1
ATOM 619 C CA . THR A 1 81 ? 7.737 -2.433 -2.564 1.00 98.12 81 THR A CA 1
ATOM 620 C C . THR A 1 81 ? 7.338 -1.097 -1.933 1.00 98.12 81 THR A C 1
ATOM 622 O O . THR A 1 81 ? 6.742 -1.058 -0.855 1.00 98.12 81 THR A O 1
ATOM 625 N N . LEU A 1 82 ? 7.634 0.021 -2.604 1.00 98.25 82 LEU A N 1
ATOM 626 C CA . LEU A 1 82 ? 7.254 1.349 -2.133 1.00 98.25 82 LEU A CA 1
ATOM 627 C C . LEU A 1 82 ? 5.732 1.521 -2.120 1.00 98.25 82 LEU A C 1
ATOM 629 O O . LEU A 1 82 ? 5.180 2.004 -1.131 1.00 98.25 82 LEU A O 1
ATOM 633 N N . ARG A 1 83 ? 5.042 1.092 -3.182 1.00 98.25 83 ARG A N 1
ATOM 634 C CA . ARG A 1 83 ? 3.579 1.167 -3.271 1.00 98.25 83 ARG A CA 1
ATOM 635 C C . ARG A 1 83 ? 2.906 0.342 -2.167 1.00 98.25 83 ARG A C 1
ATOM 637 O O . ARG A 1 83 ? 1.956 0.824 -1.561 1.00 98.25 83 ARG A O 1
A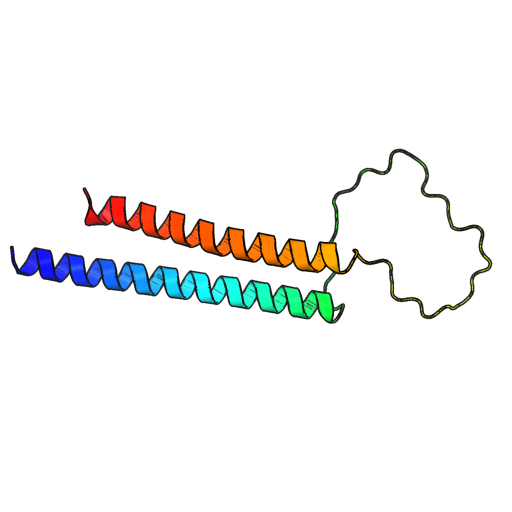TOM 644 N N . GLU A 1 84 ? 3.398 -0.857 -1.858 1.00 98.31 84 GLU A N 1
ATOM 645 C CA . GLU A 1 84 ? 2.874 -1.690 -0.763 1.00 98.31 84 GLU A CA 1
ATOM 646 C C . GLU A 1 84 ? 3.043 -1.026 0.616 1.00 98.31 84 GLU A C 1
ATOM 648 O O . GLU A 1 84 ? 2.112 -1.013 1.434 1.00 98.31 84 GLU A O 1
ATOM 653 N N . ARG A 1 85 ? 4.215 -0.427 0.869 1.00 98.56 85 ARG A N 1
ATOM 654 C CA . ARG A 1 85 ? 4.476 0.329 2.104 1.00 98.56 85 ARG A CA 1
ATOM 655 C C . ARG A 1 85 ? 3.538 1.525 2.235 1.00 98.56 85 ARG A C 1
ATOM 657 O O . ARG A 1 85 ? 2.971 1.722 3.306 1.00 98.56 85 ARG A O 1
ATOM 664 N N . LEU A 1 86 ? 3.327 2.273 1.149 1.00 98.56 86 LEU A N 1
ATOM 665 C CA . LEU A 1 86 ? 2.398 3.406 1.118 1.00 98.56 86 LEU A CA 1
ATOM 666 C C . LEU A 1 86 ? 0.957 2.975 1.402 1.00 98.56 86 LEU A C 1
ATOM 668 O O . LEU A 1 86 ? 0.317 3.574 2.259 1.00 98.56 86 LEU A O 1
ATOM 672 N N . ILE A 1 87 ? 0.475 1.908 0.756 1.00 98.44 87 ILE A N 1
ATOM 673 C CA . ILE A 1 87 ? -0.862 1.342 1.008 1.00 98.44 87 ILE A CA 1
ATOM 674 C C . ILE A 1 87 ? -1.027 0.995 2.493 1.00 98.44 87 ILE A C 1
ATOM 676 O O . ILE A 1 87 ? -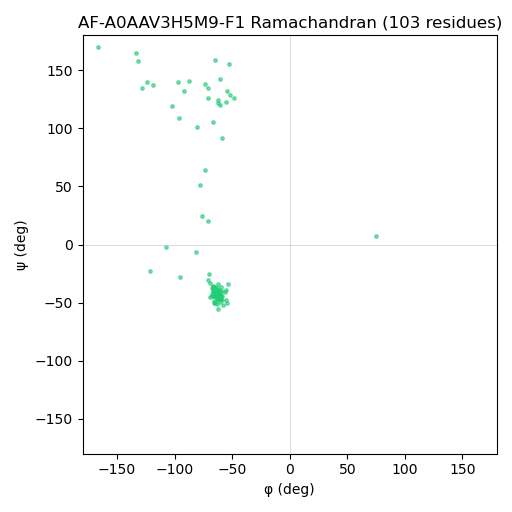2.022 1.362 3.118 1.00 98.44 87 ILE A O 1
ATOM 680 N N . THR A 1 88 ? -0.033 0.316 3.070 1.00 98.06 88 THR A N 1
ATOM 681 C CA . THR A 1 88 ? -0.067 -0.097 4.479 1.00 98.06 88 THR A CA 1
ATOM 682 C C . THR A 1 88 ? -0.103 1.109 5.413 1.00 98.06 88 THR A C 1
ATOM 684 O O . THR A 1 88 ? -0.985 1.196 6.266 1.00 98.06 88 THR A O 1
ATOM 687 N N . MET A 1 89 ? 0.819 2.058 5.232 1.00 98.44 89 MET A N 1
ATOM 688 C CA . MET A 1 89 ? 0.891 3.261 6.063 1.00 98.44 89 MET A CA 1
ATOM 689 C C . MET A 1 89 ? -0.376 4.107 5.952 1.00 98.44 89 MET A C 1
ATOM 691 O O . MET A 1 89 ? -0.887 4.574 6.966 1.00 98.44 89 MET A O 1
ATOM 695 N N . GLN A 1 90 ? -0.911 4.278 4.741 1.00 98.12 90 GLN A N 1
ATOM 696 C CA . GLN A 1 90 ? -2.133 5.041 4.516 1.00 98.12 90 GLN A CA 1
ATOM 697 C C . GLN A 1 90 ? -3.318 4.414 5.256 1.00 98.12 90 GLN A C 1
ATOM 699 O O . GLN A 1 90 ? -4.027 5.118 5.972 1.00 98.12 90 GLN A O 1
ATOM 704 N N . LYS A 1 91 ? -3.506 3.092 5.157 1.00 97.38 91 LYS A N 1
ATOM 705 C CA . LYS A 1 91 ? -4.615 2.411 5.842 1.00 97.38 91 LYS A CA 1
ATOM 706 C C . LYS A 1 91 ? -4.484 2.440 7.359 1.00 97.38 91 LYS A C 1
ATOM 708 O O . LYS A 1 91 ? -5.479 2.666 8.045 1.00 97.38 91 LYS A O 1
ATOM 713 N N . GLN A 1 92 ? -3.270 2.283 7.883 1.00 96.44 92 GLN A N 1
ATOM 714 C CA . GLN A 1 92 ? -3.007 2.437 9.315 1.00 96.44 92 GLN A CA 1
ATOM 715 C C . GLN A 1 92 ? -3.324 3.855 9.797 1.00 96.44 92 GLN A C 1
ATOM 717 O O . GLN A 1 92 ? -3.960 4.017 10.838 1.00 96.44 92 GLN A O 1
ATOM 722 N N . LEU A 1 93 ? -2.923 4.876 9.037 1.00 98.12 93 LEU A N 1
ATOM 723 C CA . LEU A 1 93 ? -3.173 6.272 9.379 1.00 98.12 93 LEU A CA 1
ATOM 724 C C . LEU A 1 93 ? -4.669 6.607 9.342 1.00 98.12 93 LEU A C 1
ATOM 726 O O . LEU A 1 93 ? -5.190 7.156 10.310 1.00 98.12 93 LEU A O 1
ATOM 730 N N . GLU A 1 94 ? -5.374 6.225 8.275 1.00 97.88 94 GLU A N 1
ATOM 731 C CA . GLU A 1 94 ? -6.823 6.420 8.143 1.00 97.88 94 GLU A CA 1
ATOM 732 C C . GLU A 1 94 ? -7.593 5.722 9.276 1.00 97.88 94 GLU A C 1
ATOM 734 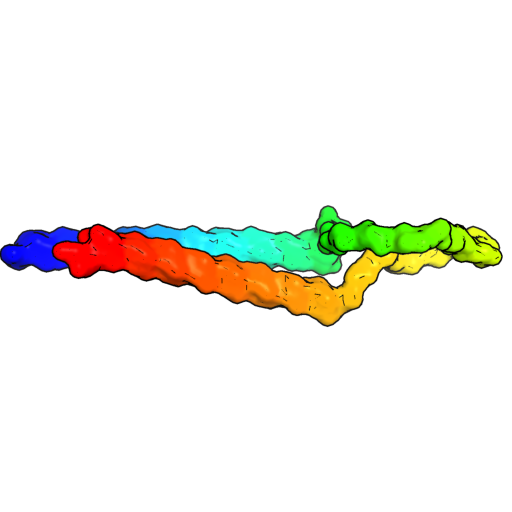O O . GLU A 1 94 ? -8.433 6.348 9.929 1.00 97.88 94 GLU A O 1
ATOM 739 N N . GLY A 1 95 ? -7.275 4.452 9.553 1.00 97.00 95 GLY A N 1
ATOM 740 C CA . GLY A 1 95 ? -7.908 3.678 10.621 1.00 97.00 95 GLY A CA 1
ATOM 741 C C . GLY A 1 95 ? -7.645 4.258 12.009 1.00 97.00 95 GLY A C 1
ATOM 742 O O . GLY A 1 95 ? -8.578 4.428 12.794 1.00 97.00 95 GLY A O 1
ATOM 743 N N . THR A 1 96 ? -6.400 4.650 12.295 1.00 96.94 96 THR A N 1
ATOM 744 C CA . THR A 1 96 ? -6.022 5.250 13.586 1.00 96.94 96 THR A CA 1
ATOM 745 C C . THR A 1 96 ? -6.695 6.604 13.790 1.00 96.94 96 THR A C 1
ATOM 747 O O . THR A 1 96 ? -7.242 6.873 14.859 1.00 96.94 96 THR A O 1
ATOM 750 N N . GLN A 1 97 ? -6.709 7.456 12.761 1.00 97.88 97 GLN A N 1
ATOM 751 C CA . GLN A 1 97 ? -7.369 8.756 12.832 1.00 97.88 97 GLN A CA 1
ATOM 752 C C . GLN A 1 97 ? -8.867 8.601 13.104 1.00 97.88 97 GLN A C 1
ATOM 754 O O . GLN A 1 97 ? -9.436 9.353 13.902 1.00 97.88 97 GLN A O 1
ATOM 759 N N . LYS A 1 98 ? -9.506 7.621 12.457 1.00 97.62 98 LYS A N 1
ATOM 760 C CA . LYS A 1 98 ? -10.925 7.335 12.652 1.00 97.62 98 LYS A CA 1
ATOM 761 C C . LYS A 1 98 ? -11.213 6.791 14.051 1.00 97.62 98 LYS A C 1
ATOM 763 O O . LYS A 1 98 ? -12.108 7.308 14.711 1.00 97.62 98 LYS A O 1
ATOM 768 N N . TYR A 1 99 ? -10.393 5.860 14.541 1.00 96.81 99 TYR A N 1
ATOM 769 C CA . TYR A 1 99 ? -10.473 5.359 15.914 1.00 96.81 99 TYR A CA 1
ATOM 770 C C . TYR A 1 99 ? -10.410 6.498 16.937 1.00 96.81 99 TYR A C 1
ATOM 772 O O . TYR A 1 99 ? -11.286 6.613 17.788 1.00 96.81 99 TYR A O 1
ATOM 780 N N . ILE A 1 100 ? -9.422 7.391 16.820 1.00 96.88 100 ILE A N 1
ATOM 781 C CA . ILE A 1 100 ? -9.267 8.523 17.744 1.00 96.88 100 ILE A CA 1
ATOM 782 C C . ILE A 1 100 ? -10.508 9.420 17.731 1.00 96.88 100 ILE A C 1
ATOM 784 O O . ILE A 1 100 ? -10.990 9.826 18.787 1.00 96.88 100 ILE A O 1
ATOM 788 N N . ASN A 1 101 ? -11.031 9.728 16.544 1.00 96.44 101 ASN A N 1
ATOM 789 C CA . ASN A 1 101 ? -12.174 10.623 16.397 1.00 96.44 101 ASN A CA 1
ATOM 790 C C . ASN A 1 101 ? -13.483 10.030 16.933 1.00 96.44 101 ASN A C 1
ATOM 792 O O . ASN A 1 101 ? -14.314 10.790 17.423 1.00 96.44 101 ASN A O 1
ATOM 796 N N . GLU A 1 102 ? -13.670 8.713 16.829 1.00 94.12 102 GLU A N 1
ATOM 797 C CA . GLU A 1 102 ? -14.915 8.035 17.212 1.00 94.12 102 GLU A CA 1
ATOM 798 C C . GLU A 1 102 ? -14.882 7.476 18.642 1.00 94.12 102 GLU A C 1
ATOM 800 O O . GLU A 1 102 ? -15.932 7.356 19.265 1.00 94.12 102 GLU A O 1
ATOM 805 N N . GLN A 1 103 ? -13.700 7.135 19.168 1.00 93.06 103 GLN A N 1
ATOM 806 C CA . GLN A 1 103 ? -13.563 6.351 20.404 1.00 93.06 103 GLN A CA 1
ATOM 807 C C . GLN A 1 103 ? -12.767 7.054 21.511 1.00 93.06 103 GLN A C 1
ATOM 809 O O . GLN A 1 103 ? -12.934 6.708 22.679 1.00 93.06 103 GLN A O 1
ATOM 814 N N . CYS A 1 104 ? -11.904 8.022 21.189 1.00 92.06 104 CYS A N 1
ATOM 815 C CA . CYS A 1 104 ? -11.018 8.664 22.176 1.00 92.06 104 CYS A CA 1
ATOM 816 C C . CYS A 1 104 ? -11.407 10.102 22.535 1.00 92.06 104 CYS A C 1
ATOM 818 O O . CYS A 1 104 ? -10.730 10.723 23.354 1.00 92.06 104 CYS A O 1
ATOM 820 N N . ARG A 1 105 ? -12.452 10.636 21.905 1.00 80.44 105 ARG A N 1
ATOM 821 C CA . ARG A 1 105 ? -13.094 11.883 22.325 1.00 80.44 105 ARG A CA 1
ATOM 822 C C . ARG A 1 105 ? -14.151 11.590 23.385 1.00 80.44 105 ARG A C 1
ATOM 824 O O . ARG A 1 105 ? -14.315 12.467 24.256 1.00 80.44 105 ARG A O 1
#

pLDDT: mean 89.83, std 12.68, range [53.81, 98.56]

Nearest PDB structures (foldseek):
  7y4l-assembly1_z8  TM=2.877E-01  e=8.767E+00  Porphyridium purpureum
  6nr8-assembly1_2  TM=2.880E-01  e=9.949E+00  Homo sapiens

InterPro domains:
  IPR004929 Spanin, inner membrane subunit [PF03245] (1-105)

Secondary structure (DSSP, 8-state):
-HHHHHHHHHHHHHHHHHHHHHHHHHHHHHHHHHHHHHTTSS--------SS--PPP-S------PPPP---HHHHHHHHHHHHHHHHHHHHHHHHHHHHHHH--

Foldseek 3Di:
DVVVVVVLVVVLVVLCVVLVVQLVVQLVVLVVVLVCCVVVVDADDDPDDDPDDPDDDPDDDDPDPDDPDHDDPVVSVVVSVVSNVVSVVVSVVVSVVVCCVPPVD